Protein AF-A0A958STG5-F1 (afdb_monomer_lite)

Radius of gyration: 11.67 Å; chains: 1; bounding box: 26×23×28 Å

Sequence (73 aa):
NTKSIRIYGSVMEFNEVNAYGSSIFFVSNDHSGTIYIEDSTIRNNIGGSWYPVYPSISMHSDTPIEVVNSVIE

Secondary structure (DSSP, 8-state):
---EEEEES-EEES-B--SSS-SEE---TTS--EEEEES-EEE--B-----SSSTTEE--TTS-EEEES-EE-

Structure (mmCIF, N/CA/C/O backbone):
data_AF-A0A958STG5-F1
#
_entry.id   AF-A0A958STG5-F1
#
loop_
_atom_site.group_PDB
_atom_site.id
_atom_site.type_symbol
_atom_site.label_atom_id
_atom_site.label_alt_id
_atom_site.label_comp_id
_atom_site.label_asym_id
_atom_site.label_entity_id
_atom_site.label_seq_id
_atom_site.pdbx_PDB_ins_code
_atom_site.Cartn_x
_atom_site.Cartn_y
_atom_site.Cartn_z
_atom_site.occupancy
_atom_site.B_iso_or_equiv
_atom_site.auth_seq_id
_atom_site.auth_comp_id
_atom_site.auth_asym_id
_atom_site.auth_atom_id
_atom_site.pdbx_PDB_mod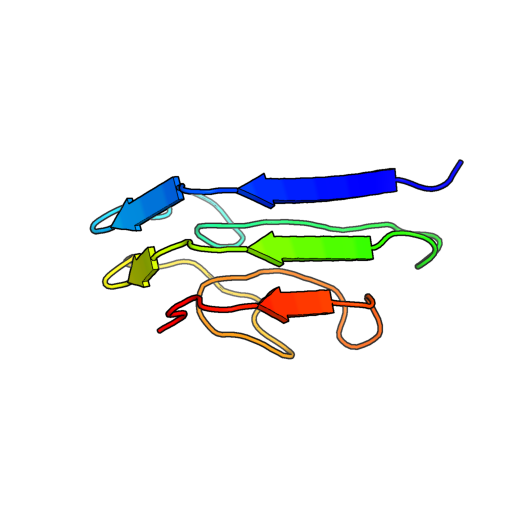el_num
ATOM 1 N N . ASN A 1 1 ? 13.740 -7.198 -12.381 1.00 65.88 1 ASN A N 1
ATOM 2 C CA . ASN A 1 1 ? 13.521 -7.836 -11.062 1.00 65.88 1 ASN A CA 1
ATOM 3 C C . ASN A 1 1 ? 12.174 -7.369 -10.547 1.00 65.88 1 ASN A C 1
ATOM 5 O O . ASN A 1 1 ? 12.120 -6.315 -9.934 1.00 65.88 1 ASN A O 1
ATOM 9 N N . THR A 1 2 ? 11.105 -8.116 -10.803 1.00 85.88 2 THR A N 1
ATOM 10 C CA . THR A 1 2 ? 9.754 -7.729 -10.373 1.00 85.88 2 THR A CA 1
ATOM 11 C C . THR A 1 2 ? 9.610 -7.847 -8.857 1.00 85.88 2 THR A C 1
ATOM 13 O O . THR A 1 2 ? 10.024 -8.846 -8.264 1.00 85.88 2 THR A O 1
ATOM 16 N N . LYS A 1 3 ? 9.050 -6.816 -8.219 1.00 89.88 3 LYS A N 1
ATOM 17 C CA . LYS A 1 3 ? 8.765 -6.783 -6.778 1.00 89.88 3 LYS A CA 1
ATOM 18 C C . LYS A 1 3 ? 7.260 -6.801 -6.562 1.00 89.88 3 LYS A C 1
ATOM 20 O O . LYS A 1 3 ? 6.535 -6.119 -7.269 1.00 89.88 3 LYS A O 1
ATOM 25 N N . SER A 1 4 ? 6.795 -7.559 -5.581 1.00 93.81 4 SER A N 1
ATOM 26 C CA . SER A 1 4 ? 5.379 -7.599 -5.220 1.00 93.81 4 SER A CA 1
ATOM 27 C C . SER A 1 4 ? 5.228 -7.549 -3.711 1.00 93.81 4 SER A C 1
ATOM 29 O O . SER A 1 4 ? 5.989 -8.229 -3.017 1.00 93.81 4 SER A O 1
ATOM 31 N N . ILE A 1 5 ? 4.224 -6.828 -3.224 1.00 95.81 5 ILE A N 1
ATOM 32 C CA . ILE A 1 5 ? 3.759 -6.940 -1.840 1.00 95.81 5 ILE A CA 1
ATOM 33 C C . ILE A 1 5 ? 2.425 -7.683 -1.820 1.00 95.81 5 ILE A C 1
ATOM 35 O O . ILE A 1 5 ? 1.572 -7.474 -2.683 1.00 95.81 5 ILE A O 1
ATOM 39 N N . ARG A 1 6 ? 2.269 -8.583 -0.848 1.00 97.94 6 ARG A N 1
ATOM 40 C CA . ARG A 1 6 ? 1.012 -9.279 -0.586 1.00 97.94 6 ARG A CA 1
ATOM 41 C C . ARG A 1 6 ? 0.665 -9.134 0.887 1.00 97.94 6 ARG A C 1
ATOM 43 O O . ARG A 1 6 ? 1.507 -9.435 1.731 1.00 97.94 6 ARG A O 1
ATOM 50 N N . ILE A 1 7 ? -0.537 -8.654 1.169 1.00 98.12 7 ILE A N 1
ATOM 51 C CA . ILE A 1 7 ? -1.036 -8.384 2.516 1.00 98.12 7 ILE A CA 1
ATOM 52 C C . ILE A 1 7 ? -2.300 -9.214 2.704 1.00 98.12 7 ILE A C 1
ATOM 54 O O . ILE A 1 7 ? -3.207 -9.147 1.881 1.00 98.12 7 ILE A O 1
ATOM 58 N N . TYR A 1 8 ? -2.336 -10.002 3.773 1.00 98.50 8 TYR A N 1
ATOM 59 C CA . TYR A 1 8 ? -3.426 -10.926 4.072 1.00 98.50 8 TYR A CA 1
ATOM 60 C C . 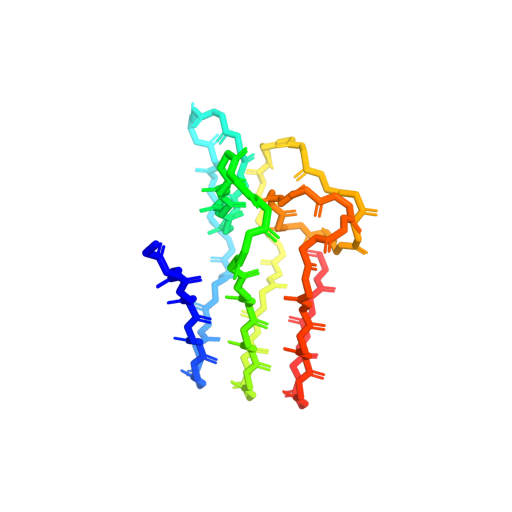TYR A 1 8 ? -3.875 -10.732 5.515 1.00 98.50 8 TYR A C 1
ATOM 62 O O . TYR A 1 8 ? -3.020 -10.638 6.401 1.00 98.50 8 TYR A O 1
ATOM 70 N N . GLY A 1 9 ? -5.186 -10.697 5.763 1.00 98.31 9 GLY A N 1
ATOM 71 C CA . GLY A 1 9 ? -5.745 -10.787 7.118 1.00 98.31 9 GLY A CA 1
ATOM 72 C C . GLY A 1 9 ? -5.251 -9.709 8.088 1.00 98.31 9 GLY A C 1
ATOM 73 O O . GLY A 1 9 ? -5.165 -9.963 9.289 1.00 98.31 9 GLY A O 1
ATOM 74 N N . SER A 1 10 ? -4.815 -8.553 7.581 1.00 98.25 10 SER A N 1
ATOM 75 C CA . SER A 1 10 ? -4.068 -7.568 8.364 1.00 98.25 10 SER A CA 1
ATOM 76 C C . SER A 1 10 ? -4.944 -6.389 8.761 1.00 98.25 10 SER A C 1
ATOM 78 O O . SER A 1 10 ? -5.771 -5.918 7.982 1.00 98.25 10 SER A O 1
ATOM 80 N N . VAL A 1 11 ? -4.721 -5.871 9.967 1.00 98.12 11 VAL A N 1
ATOM 81 C CA . VAL A 1 11 ? -5.390 -4.668 10.468 1.00 98.12 11 VAL A CA 1
ATOM 82 C C . VAL A 1 11 ? -4.352 -3.558 10.624 1.00 98.12 11 VAL A C 1
ATOM 84 O O . VAL A 1 11 ? -3.410 -3.688 11.402 1.00 98.12 11 VAL A O 1
ATOM 87 N N . MET A 1 12 ? -4.521 -2.475 9.866 1.00 97.38 12 MET A N 1
ATOM 88 C CA . MET A 1 12 ? -3.691 -1.269 9.899 1.00 97.38 12 MET A CA 1
ATOM 89 C C . MET A 1 12 ? -4.579 -0.070 10.221 1.00 97.38 12 MET A C 1
ATOM 91 O O . MET A 1 12 ? -5.077 0.619 9.326 1.00 97.38 12 MET A O 1
ATOM 95 N N . GLU A 1 13 ? -4.794 0.160 11.513 1.00 97.56 13 GLU A N 1
ATOM 96 C CA . GLU A 1 13 ? -5.635 1.249 12.000 1.00 97.56 13 GLU A CA 1
ATOM 97 C C . GLU A 1 13 ? -4.916 2.158 12.993 1.00 97.56 13 GLU A C 1
ATOM 99 O O . GLU A 1 13 ? -4.054 1.709 13.746 1.00 97.56 13 GLU A O 1
ATOM 104 N N . PHE A 1 14 ? -5.282 3.444 12.972 1.00 97.00 14 PHE A N 1
ATOM 105 C CA . PHE A 1 14 ? -4.798 4.467 13.907 1.00 97.00 14 PHE A CA 1
ATOM 106 C C . PHE A 1 14 ? -3.275 4.685 13.898 1.00 97.00 14 PHE A C 1
ATOM 108 O O . PHE A 1 14 ? -2.700 5.083 14.911 1.00 97.00 14 PHE A O 1
ATOM 115 N N . ASN A 1 15 ? -2.611 4.457 12.760 1.00 94.56 15 ASN A N 1
ATOM 116 C CA . ASN A 1 15 ? -1.199 4.807 12.605 1.00 94.56 15 ASN A CA 1
ATOM 117 C C . ASN A 1 15 ? -1.049 6.287 12.244 1.00 94.56 15 ASN A C 1
ATOM 119 O O . ASN A 1 15 ? -1.810 6.804 11.429 1.00 94.56 15 ASN A O 1
ATOM 123 N N . GLU A 1 16 ? -0.026 6.946 12.787 1.00 95.69 16 GLU A N 1
ATOM 124 C CA . GLU A 1 16 ? 0.395 8.284 12.363 1.00 95.69 16 GLU A CA 1
ATOM 125 C C . GLU A 1 16 ? 1.662 8.179 11.507 1.00 95.69 16 GLU A C 1
ATOM 127 O O . GLU A 1 16 ? 2.704 7.676 11.944 1.00 95.69 16 GLU A O 1
ATOM 132 N N . VAL A 1 17 ? 1.571 8.634 10.259 1.00 92.94 17 VAL A N 1
ATOM 133 C CA . VAL A 1 17 ? 2.700 8.627 9.328 1.00 92.94 17 VAL A CA 1
ATOM 134 C C . VAL A 1 17 ? 3.662 9.750 9.703 1.00 92.94 17 VAL A C 1
ATOM 136 O O . VAL A 1 17 ? 3.387 10.927 9.486 1.00 92.94 17 VAL A O 1
ATOM 139 N N . ASN A 1 18 ? 4.824 9.374 10.235 1.00 90.81 18 ASN A N 1
ATOM 140 C CA . ASN A 1 18 ? 5.815 10.327 10.739 1.00 90.81 18 ASN A CA 1
ATOM 141 C C . ASN A 1 18 ? 6.688 10.954 9.640 1.00 90.81 18 ASN A C 1
ATOM 143 O O . ASN A 1 18 ? 7.207 12.054 9.818 1.00 90.81 18 ASN A O 1
ATOM 147 N N . ALA A 1 19 ? 6.895 10.261 8.517 1.00 87.38 19 ALA A N 1
ATOM 148 C CA . ALA A 1 19 ? 7.740 10.759 7.436 1.00 87.38 19 ALA A CA 1
ATOM 149 C C . ALA A 1 19 ? 7.413 10.085 6.105 1.00 87.38 19 ALA A C 1
ATOM 151 O O . ALA A 1 19 ? 7.669 8.894 5.949 1.00 87.38 19 ALA A O 1
ATOM 152 N N . TYR A 1 20 ? 6.967 10.902 5.144 1.00 86.19 20 TYR A N 1
ATOM 153 C CA . TYR A 1 20 ? 6.676 10.534 3.754 1.00 86.19 20 TYR A CA 1
ATOM 154 C C . TYR A 1 20 ? 5.641 9.414 3.592 1.00 86.19 20 TYR A C 1
ATOM 156 O O . TYR A 1 20 ? 5.420 8.582 4.465 1.00 86.19 20 TYR A O 1
ATOM 164 N N . GLY A 1 21 ? 5.018 9.360 2.421 1.00 89.88 21 GLY A N 1
ATOM 165 C CA . GLY A 1 21 ? 4.233 8.197 2.052 1.00 89.88 21 GLY A CA 1
ATOM 166 C C . GLY A 1 21 ? 2.957 8.026 2.861 1.00 89.88 21 GLY A C 1
ATOM 167 O O . GLY A 1 21 ? 2.302 9.003 3.189 1.00 89.88 21 GLY A O 1
ATOM 168 N N . SER A 1 22 ? 2.601 6.787 3.180 1.00 94.19 22 SER A N 1
ATOM 169 C CA . SER A 1 22 ? 1.298 6.417 3.744 1.00 94.19 22 SER A CA 1
ATOM 170 C C . SER A 1 22 ? 1.409 5.178 4.626 1.00 94.19 22 SER A C 1
ATOM 172 O O . SER A 1 22 ? 2.511 4.657 4.790 1.00 94.19 22 SER A O 1
ATOM 174 N N . SER A 1 23 ? 0.294 4.650 5.149 1.00 94.00 23 SER A N 1
ATOM 175 C CA . SER A 1 23 ? 0.328 3.368 5.874 1.00 94.00 23 SER A CA 1
ATOM 176 C C . SER A 1 23 ? 0.866 2.216 5.012 1.00 94.00 23 SER A C 1
ATOM 178 O O . SER A 1 23 ? 1.500 1.309 5.545 1.00 94.00 23 SER A O 1
ATOM 180 N N . ILE A 1 24 ? 0.722 2.292 3.682 1.00 95.38 24 ILE A N 1
ATOM 181 C CA . ILE A 1 24 ? 1.473 1.470 2.724 1.00 95.38 24 ILE A CA 1
ATOM 182 C C . ILE A 1 24 ? 2.250 2.371 1.758 1.00 95.38 24 ILE A C 1
ATOM 184 O O . ILE A 1 24 ? 1.673 3.256 1.134 1.00 95.38 24 ILE A O 1
ATOM 188 N N . PHE A 1 25 ? 3.546 2.105 1.565 1.00 94.88 25 PHE A N 1
ATOM 189 C CA . PHE A 1 25 ? 4.371 2.756 0.542 1.00 94.88 25 PHE A CA 1
ATOM 190 C C . PHE A 1 25 ? 5.038 1.723 -0.367 1.00 94.88 25 PHE A C 1
ATOM 192 O O . PHE A 1 25 ? 5.841 0.906 0.087 1.00 94.88 25 PHE A O 1
ATOM 199 N N . PHE A 1 26 ? 4.725 1.770 -1.661 1.00 95.44 26 PHE A N 1
ATOM 200 C CA . PHE A 1 26 ? 5.249 0.857 -2.669 1.00 95.44 26 PHE A CA 1
ATOM 201 C C . PHE A 1 26 ? 5.612 1.599 -3.959 1.00 95.44 26 PHE A C 1
ATOM 203 O O . PHE A 1 26 ? 4.749 2.088 -4.682 1.00 95.44 26 PHE A O 1
ATOM 210 N N . VAL A 1 27 ? 6.903 1.631 -4.287 1.00 93.88 27 VAL A N 1
ATOM 211 C CA . VAL A 1 27 ? 7.423 2.256 -5.509 1.00 93.88 27 VAL A CA 1
ATOM 212 C C . VAL A 1 27 ? 8.373 1.290 -6.211 1.00 93.88 27 VAL A C 1
ATOM 214 O O . VAL A 1 27 ? 9.246 0.687 -5.587 1.00 93.88 27 VAL A O 1
ATOM 217 N N . SER A 1 28 ? 8.204 1.156 -7.524 1.00 93.12 28 SER A N 1
ATOM 218 C CA . SER A 1 28 ? 9.088 0.413 -8.420 1.00 93.12 28 SER A CA 1
ATOM 219 C C . SER A 1 28 ? 9.437 1.340 -9.581 1.00 93.12 28 SER A C 1
ATOM 221 O O . SER A 1 28 ? 8.569 1.704 -10.364 1.00 93.12 28 SER A O 1
ATOM 223 N N . ASN A 1 29 ? 10.712 1.730 -9.681 1.00 92.12 29 ASN A N 1
ATOM 224 C CA . ASN A 1 29 ? 11.172 2.693 -10.694 1.00 92.12 29 ASN A CA 1
ATOM 225 C C . ASN A 1 29 ? 11.053 2.167 -12.132 1.00 92.12 29 ASN A C 1
ATOM 227 O O . ASN A 1 29 ? 11.088 2.952 -13.072 1.00 92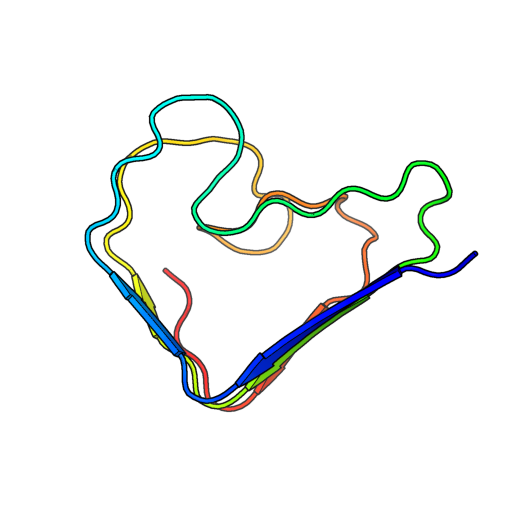.12 29 ASN A O 1
ATOM 231 N N . ASP A 1 30 ? 10.964 0.848 -12.307 1.00 93.75 30 ASP A N 1
ATOM 232 C CA . ASP A 1 30 ? 10.711 0.204 -13.597 1.00 93.75 30 ASP A CA 1
ATOM 233 C C . ASP A 1 30 ? 9.230 -0.163 -13.798 1.00 93.75 30 ASP A C 1
ATOM 235 O O . ASP A 1 30 ? 8.907 -0.836 -14.774 1.00 93.75 30 ASP A O 1
ATOM 239 N N . HIS A 1 31 ? 8.345 0.268 -12.886 1.00 93.81 31 HIS A N 1
ATOM 240 C CA . HIS A 1 31 ? 6.888 0.093 -12.933 1.00 93.81 31 HIS A CA 1
ATOM 241 C C . HIS A 1 31 ? 6.440 -1.371 -13.117 1.00 93.81 31 HIS A C 1
ATOM 243 O O . HIS A 1 31 ? 5.342 -1.656 -13.586 1.00 93.81 31 HIS A O 1
ATOM 249 N N . SER A 1 32 ? 7.293 -2.330 -12.743 1.00 91.00 32 SER A N 1
ATOM 250 C CA . SER A 1 32 ? 7.096 -3.752 -13.043 1.00 91.00 32 SER A CA 1
ATOM 251 C C . SER A 1 32 ? 6.444 -4.550 -11.908 1.00 91.00 32 SER A C 1
ATOM 253 O O . SER A 1 32 ? 6.263 -5.760 -12.048 1.00 91.00 32 SER A O 1
ATOM 255 N N . GLY A 1 33 ? 6.144 -3.909 -10.772 1.00 95.12 33 GLY A N 1
ATOM 256 C CA . GLY A 1 33 ? 5.688 -4.547 -9.534 1.00 95.12 33 GLY A CA 1
ATOM 257 C C . GLY A 1 33 ? 4.190 -4.447 -9.243 1.00 95.12 33 GLY A C 1
ATOM 258 O O . GLY A 1 33 ? 3.502 -3.633 -9.842 1.00 95.12 33 GLY A O 1
ATOM 259 N N . THR A 1 34 ? 3.691 -5.259 -8.304 1.00 96.88 34 THR A N 1
ATOM 260 C CA . THR A 1 34 ? 2.249 -5.365 -8.000 1.00 96.88 34 THR A CA 1
ATOM 261 C C . THR A 1 34 ? 1.936 -5.339 -6.503 1.00 96.88 34 THR A C 1
ATOM 263 O O . THR A 1 34 ? 2.759 -5.728 -5.667 1.00 96.88 34 THR A O 1
ATOM 266 N N . ILE A 1 35 ? 0.712 -4.935 -6.170 1.00 98.19 35 ILE A N 1
ATOM 267 C CA . ILE A 1 35 ? 0.156 -4.946 -4.813 1.00 98.19 35 ILE A CA 1
ATOM 268 C C . ILE A 1 35 ? -1.049 -5.895 -4.789 1.00 98.19 35 ILE A C 1
ATOM 270 O O . ILE A 1 35 ? -1.906 -5.831 -5.663 1.00 98.19 35 ILE A O 1
ATOM 274 N N . TYR A 1 36 ? -1.122 -6.775 -3.795 1.00 98.56 36 TYR A N 1
ATOM 275 C CA . TYR A 1 36 ? -2.289 -7.630 -3.560 1.00 98.56 36 TYR A CA 1
ATOM 276 C C . TYR A 1 36 ? -2.695 -7.542 -2.087 1.00 98.56 36 TYR A C 1
ATOM 278 O O . TYR A 1 36 ? -1.850 -7.744 -1.210 1.00 98.56 36 TYR A O 1
ATOM 286 N N . ILE A 1 37 ? -3.957 -7.215 -1.816 1.00 98.56 37 ILE A N 1
ATOM 287 C CA . ILE A 1 37 ? -4.497 -7.044 -0.462 1.00 98.56 37 ILE A CA 1
ATOM 288 C C . ILE A 1 37 ? -5.767 -7.879 -0.334 1.00 98.56 37 ILE A C 1
ATOM 290 O O . ILE A 1 37 ? -6.711 -7.691 -1.097 1.00 98.56 37 ILE A O 1
ATOM 294 N N . GLU A 1 38 ? -5.797 -8.779 0.641 1.00 98.81 38 GLU A N 1
ATOM 295 C CA . GLU A 1 38 ? -6.925 -9.675 0.885 1.00 98.81 38 GLU A CA 1
ATOM 296 C C . GLU A 1 38 ? -7.306 -9.706 2.369 1.00 98.81 38 GLU A C 1
ATOM 298 O O . GLU A 1 38 ? -6.437 -9.668 3.250 1.00 98.81 38 GLU A O 1
ATOM 303 N N . ASP A 1 39 ? -8.613 -9.749 2.637 1.00 98.75 39 ASP A N 1
ATOM 304 C CA . ASP A 1 39 ? -9.217 -9.867 3.970 1.00 98.75 39 ASP A CA 1
ATOM 305 C C . ASP A 1 39 ? -8.624 -8.895 5.014 1.00 98.75 39 ASP A C 1
ATOM 307 O O . ASP A 1 39 ? -8.398 -9.249 6.171 1.00 98.75 39 ASP A O 1
ATOM 311 N N . SER A 1 40 ? -8.305 -7.665 4.604 1.00 98.69 40 SER A N 1
ATOM 312 C CA . SER A 1 40 ? -7.574 -6.692 5.422 1.00 98.69 40 SER A CA 1
ATOM 313 C C . SER A 1 40 ? -8.390 -5.426 5.694 1.00 98.69 40 SER A C 1
ATOM 315 O O . SER A 1 40 ? -9.291 -5.054 4.946 1.00 98.69 40 SER A O 1
ATOM 317 N N . THR A 1 41 ? -8.079 -4.734 6.787 1.00 98.56 41 THR A N 1
ATOM 318 C CA . THR A 1 41 ? -8.706 -3.456 7.158 1.00 98.56 41 THR A CA 1
ATOM 319 C C . THR A 1 41 ? -7.633 -2.390 7.313 1.00 98.56 41 THR A C 1
ATOM 321 O O . THR A 1 41 ? -6.771 -2.502 8.182 1.00 98.56 41 THR A O 1
ATOM 324 N N . ILE A 1 42 ? -7.692 -1.350 6.485 1.00 97.88 42 ILE A N 1
ATOM 325 C CA . ILE A 1 42 ? -6.783 -0.204 6.499 1.00 97.88 42 ILE A CA 1
ATOM 326 C C . ILE A 1 42 ? -7.641 1.044 6.658 1.00 97.88 42 ILE A C 1
ATOM 328 O O . ILE A 1 42 ? -8.359 1.422 5.736 1.00 97.88 42 ILE A O 1
ATOM 332 N N . ARG A 1 43 ? -7.602 1.660 7.839 1.00 97.19 43 ARG A N 1
ATOM 333 C CA . ARG A 1 43 ? -8.499 2.775 8.156 1.00 97.19 43 ARG A CA 1
ATOM 334 C C . ARG A 1 43 ? -7.967 3.706 9.218 1.00 97.19 43 ARG A C 1
ATOM 336 O O . ARG A 1 43 ? -7.152 3.303 10.040 1.00 97.19 43 ARG A O 1
ATOM 343 N N . ASN A 1 44 ? -8.503 4.921 9.271 1.00 96.56 44 ASN A N 1
ATOM 344 C CA . ASN A 1 44 ? -8.208 5.886 10.335 1.00 96.56 44 ASN A CA 1
ATOM 345 C C . ASN A 1 44 ? -6.699 6.128 10.532 1.00 96.56 44 ASN A C 1
ATOM 347 O O . ASN A 1 44 ? -6.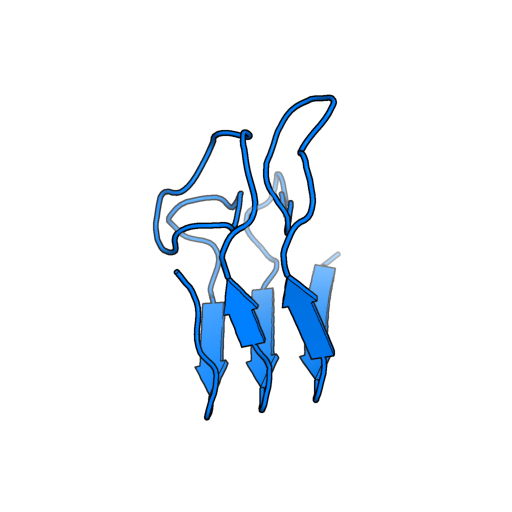258 6.403 11.647 1.00 96.56 44 ASN A O 1
ATOM 351 N N . ASN A 1 45 ? -5.898 5.986 9.473 1.00 94.88 45 ASN A N 1
ATOM 352 C CA . ASN A 1 45 ? -4.484 6.335 9.507 1.00 94.88 45 ASN A CA 1
ATOM 353 C C . ASN A 1 45 ? -4.356 7.841 9.253 1.00 94.88 45 ASN A C 1
ATOM 355 O O . ASN A 1 45 ? -5.027 8.393 8.382 1.00 94.88 45 ASN A O 1
ATOM 359 N N . ILE A 1 46 ? -3.528 8.511 10.047 1.00 93.31 46 ILE A N 1
ATOM 360 C CA . ILE A 1 46 ? -3.377 9.962 10.037 1.00 93.31 46 ILE A CA 1
ATOM 361 C C . ILE A 1 46 ? -2.078 10.330 9.331 1.00 93.31 46 ILE A C 1
ATOM 363 O O . ILE A 1 46 ? -1.013 9.763 9.582 1.00 93.31 46 ILE A O 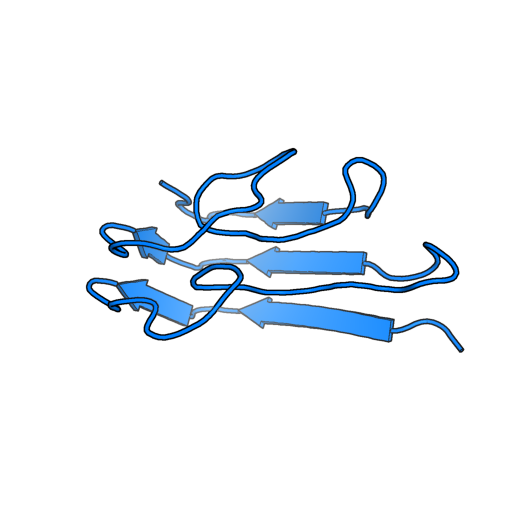1
ATOM 367 N N . GLY A 1 47 ? -2.175 11.345 8.478 1.00 90.00 47 GLY A N 1
ATOM 368 C CA . GLY A 1 47 ? -1.037 11.900 7.773 1.00 90.00 47 GLY A CA 1
ATOM 369 C C . GLY A 1 47 ? -0.649 11.099 6.538 1.00 90.00 47 GLY A C 1
ATOM 370 O O . GLY A 1 47 ? -1.383 10.250 6.027 1.00 90.00 47 GLY A O 1
ATOM 371 N N . GLY A 1 48 ? 0.528 11.433 6.026 1.00 88.31 48 GLY A N 1
ATOM 372 C CA . GLY A 1 48 ? 1.002 10.889 4.774 1.00 88.31 48 GLY A CA 1
ATOM 373 C C . GLY A 1 48 ? 0.402 11.549 3.531 1.00 88.31 48 GLY A C 1
ATOM 374 O O . GLY A 1 48 ? -0.561 12.315 3.578 1.00 88.31 48 GLY A O 1
ATOM 375 N N . SER A 1 49 ? 1.023 11.274 2.396 1.00 88.88 49 SER A N 1
ATOM 376 C CA . SER A 1 49 ? 0.625 11.729 1.077 1.00 88.88 49 SER A CA 1
ATOM 377 C C . SER A 1 49 ? 1.179 10.783 0.014 1.00 88.88 49 SER A C 1
ATOM 379 O O . SER A 1 49 ? 2.094 10.010 0.269 1.00 88.88 49 SER A O 1
ATOM 381 N N . TRP A 1 50 ? 0.642 10.922 -1.194 1.00 85.62 50 TRP A N 1
ATOM 382 C CA . TRP A 1 50 ? 0.766 10.041 -2.354 1.00 85.62 50 TRP A CA 1
ATOM 383 C C . TRP A 1 50 ? -0.270 8.908 -2.335 1.00 85.62 50 TRP A C 1
ATOM 385 O O . TRP A 1 50 ? -0.124 7.941 -1.612 1.00 85.62 50 TRP A O 1
ATOM 395 N N . TYR A 1 51 ? -1.358 9.100 -3.101 1.00 85.12 51 TYR A N 1
ATOM 396 C CA . TYR A 1 51 ? -2.574 8.261 -3.129 1.00 85.12 51 TYR A CA 1
ATOM 397 C C . TYR A 1 51 ? -3.273 8.292 -4.503 1.00 85.12 51 TYR A C 1
ATOM 399 O O . TYR A 1 51 ? -4.406 8.760 -4.613 1.00 85.12 51 TYR A O 1
ATOM 407 N N . PRO A 1 52 ? -2.624 7.883 -5.603 1.00 88.19 52 PRO A N 1
ATOM 408 C CA . PRO A 1 52 ? -3.229 8.036 -6.927 1.00 88.19 52 PRO A CA 1
ATOM 409 C C . PRO A 1 52 ? -4.408 7.095 -7.200 1.00 88.19 52 PRO A C 1
ATOM 411 O O . PRO A 1 52 ? -5.151 7.345 -8.145 1.00 88.19 52 PRO A O 1
ATOM 414 N N . VAL A 1 53 ? -4.562 6.017 -6.421 1.00 95.25 53 VAL A N 1
ATOM 415 C CA . VAL A 1 53 ? -5.590 4.987 -6.657 1.00 95.25 53 VAL A CA 1
ATOM 416 C C . VAL A 1 53 ? -6.411 4.698 -5.400 1.00 95.25 53 VAL A C 1
ATOM 418 O O . VAL A 1 53 ? -7.634 4.758 -5.456 1.00 95.25 53 VAL A O 1
ATOM 421 N N . TYR A 1 54 ? -5.756 4.428 -4.267 1.00 95.69 54 TYR A N 1
ATOM 422 C CA . TYR A 1 54 ? -6.420 4.138 -2.994 1.00 95.69 54 TYR A CA 1
ATOM 423 C C . TYR A 1 54 ? -5.962 5.108 -1.902 1.00 95.69 54 TYR A C 1
ATOM 425 O O . TYR A 1 54 ? -4.778 5.467 -1.880 1.00 95.69 54 TYR A O 1
ATOM 433 N N . PRO A 1 55 ? -6.857 5.510 -0.976 1.00 94.69 55 PRO A N 1
ATOM 434 C CA . PRO A 1 55 ? -6.430 6.200 0.232 1.00 94.69 55 PRO A CA 1
ATOM 435 C C . PRO A 1 55 ? -5.495 5.291 1.031 1.00 94.69 55 PRO A C 1
ATOM 437 O O . PRO A 1 55 ? -5.471 4.075 0.842 1.00 94.69 55 PRO A O 1
ATOM 440 N N . SER A 1 56 ? -4.682 5.872 1.908 1.00 95.12 56 SER A N 1
ATOM 441 C CA . SER A 1 56 ? -3.744 5.119 2.750 1.00 95.12 56 SER A CA 1
ATOM 442 C C . SER A 1 56 ? -2.660 4.287 1.993 1.00 95.12 56 SER A C 1
ATOM 444 O O . SER A 1 56 ? -1.777 3.720 2.635 1.00 95.12 56 SER A O 1
ATOM 446 N N . ILE A 1 57 ? -2.587 4.332 0.646 1.00 96.50 57 ILE A N 1
ATOM 447 C CA . ILE A 1 57 ? -1.543 3.685 -0.179 1.00 96.50 57 ILE A CA 1
ATOM 448 C C . ILE A 1 57 ? -0.794 4.646 -1.128 1.00 96.50 57 ILE A C 1
ATOM 450 O O . ILE A 1 57 ? -1.328 5.106 -2.138 1.00 96.50 57 ILE A O 1
ATOM 454 N N . SER A 1 58 ? 0.507 4.810 -0.888 1.00 96.38 58 SER A N 1
ATOM 455 C CA . SER A 1 58 ? 1.467 5.433 -1.805 1.00 96.38 58 SER A CA 1
ATOM 456 C C . SER A 1 58 ? 1.990 4.467 -2.849 1.00 96.38 58 SER A C 1
ATOM 458 O O . SER A 1 58 ? 2.753 3.558 -2.533 1.00 96.38 58 SER A O 1
ATOM 460 N N . MET A 1 59 ? 1.627 4.706 -4.108 1.00 96.38 59 MET A N 1
ATOM 461 C CA . MET A 1 59 ? 2.016 3.897 -5.269 1.00 96.38 59 MET A CA 1
ATOM 462 C C . MET A 1 59 ? 2.100 4.739 -6.543 1.00 96.38 59 MET A C 1
ATOM 464 O O . MET A 1 59 ? 1.595 5.854 -6.560 1.00 96.38 59 MET A O 1
ATOM 468 N N . HIS A 1 60 ? 2.712 4.250 -7.625 1.00 96.62 60 HIS A N 1
ATOM 469 C CA . HIS A 1 60 ? 2.479 4.863 -8.939 1.00 96.62 60 HIS A CA 1
ATOM 470 C C . HIS A 1 60 ? 1.043 4.586 -9.401 1.00 96.62 60 HIS A C 1
ATOM 472 O O . HIS A 1 60 ? 0.454 3.577 -9.028 1.00 96.62 60 HIS A O 1
ATOM 478 N N . SER A 1 61 ? 0.468 5.479 -10.209 1.00 96.81 61 SER A N 1
ATOM 479 C CA . SER A 1 61 ? -0.913 5.347 -10.698 1.00 96.81 61 SER A CA 1
ATOM 480 C C . SER A 1 61 ? -1.132 4.132 -11.601 1.00 96.81 61 SER A C 1
ATOM 482 O O . SER A 1 61 ? -2.263 3.697 -11.776 1.00 96.81 61 SER A O 1
ATOM 484 N N . ASP A 1 62 ? -0.061 3.622 -12.203 1.00 96.94 62 ASP A N 1
ATOM 485 C CA . ASP A 1 62 ? -0.050 2.467 -13.098 1.00 96.94 62 ASP A CA 1
ATOM 486 C C . ASP A 1 62 ? 0.433 1.179 -12.417 1.00 96.94 62 ASP A C 1
ATOM 488 O O . ASP A 1 62 ? 0.449 0.134 -13.063 1.00 96.94 62 ASP A O 1
ATOM 492 N N . THR A 1 63 ? 0.781 1.217 -11.124 1.00 96.88 63 THR A N 1
ATOM 493 C CA . THR A 1 63 ? 1.068 0.001 -10.357 1.00 96.88 63 THR A CA 1
ATOM 494 C C . THR A 1 63 ? -0.202 -0.859 -10.299 1.00 96.88 63 THR A C 1
ATOM 496 O O . THR A 1 63 ? -1.208 -0.411 -9.744 1.00 96.88 63 THR A O 1
ATOM 499 N N . PRO A 1 64 ? -0.192 -2.107 -10.799 1.00 97.31 64 PRO A N 1
ATOM 500 C CA . PRO A 1 64 ? -1.330 -3.000 -10.645 1.00 97.31 64 PRO A CA 1
ATOM 501 C C . PRO A 1 64 ? -1.582 -3.303 -9.167 1.00 97.31 64 PRO A C 1
ATOM 503 O O . PRO A 1 64 ? -0.673 -3.715 -8.436 1.00 97.31 64 PRO A O 1
ATOM 506 N N . ILE A 1 65 ? -2.826 -3.114 -8.742 1.00 97.94 65 ILE A N 1
ATOM 507 C CA . ILE A 1 65 ? -3.289 -3.394 -7.389 1.00 97.94 65 ILE A CA 1
ATOM 508 C C . ILE A 1 65 ? -4.602 -4.170 -7.444 1.00 97.94 65 ILE A C 1
ATOM 510 O O . ILE A 1 65 ? -5.511 -3.819 -8.192 1.00 97.94 65 ILE A O 1
ATOM 514 N N . GLU A 1 66 ? -4.688 -5.224 -6.643 1.00 98.38 66 GLU A N 1
ATOM 515 C CA . GLU A 1 66 ? -5.904 -6.007 -6.455 1.00 98.38 66 GLU A CA 1
ATOM 516 C C . GLU A 1 66 ? -6.276 -6.013 -4.971 1.00 98.38 66 GLU A C 1
ATOM 518 O O . GLU A 1 66 ? -5.424 -6.237 -4.105 1.00 98.38 66 GLU A O 1
ATOM 523 N N . VAL A 1 67 ? -7.547 -5.718 -4.690 1.00 98.12 67 VAL A N 1
ATOM 524 C CA . VAL A 1 67 ? -8.100 -5.612 -3.338 1.00 98.12 67 VAL A CA 1
ATOM 525 C C . VAL A 1 67 ? -9.313 -6.529 -3.241 1.00 98.12 67 VAL A C 1
ATOM 527 O O . VAL A 1 67 ? -10.309 -6.322 -3.933 1.00 98.12 67 VAL A O 1
ATOM 530 N N . VAL A 1 68 ? -9.233 -7.534 -2.374 1.00 98.69 68 VAL A N 1
ATOM 531 C CA . VAL A 1 68 ? -10.255 -8.569 -2.186 1.00 98.69 68 VAL A CA 1
ATOM 532 C C . VAL A 1 68 ? -10.738 -8.527 -0.739 1.00 98.69 68 VAL A C 1
ATOM 534 O O . VAL A 1 68 ? -9.926 -8.503 0.183 1.00 98.69 68 VAL A O 1
ATOM 537 N N . ASN A 1 69 ? -12.057 -8.486 -0.524 1.00 98.56 69 ASN A N 1
ATOM 538 C CA . ASN A 1 69 ? -12.685 -8.541 0.808 1.00 98.56 69 ASN A CA 1
ATOM 539 C C . ASN A 1 69 ? -12.058 -7.604 1.863 1.00 98.56 69 ASN A C 1
ATOM 541 O O . ASN A 1 69 ? -11.970 -7.944 3.040 1.00 98.56 69 ASN A O 1
ATOM 545 N N . SER A 1 70 ? -11.589 -6.429 1.442 1.00 98.50 70 SER A N 1
ATOM 546 C CA . SER A 1 70 ? -10.828 -5.519 2.298 1.00 98.50 70 SER A CA 1
ATOM 547 C C . SER A 1 70 ? -11.465 -4.137 2.348 1.00 98.50 70 SER A C 1
ATOM 549 O O . SER A 1 70 ? -12.109 -3.702 1.393 1.00 98.50 70 SER A O 1
ATOM 551 N N . VAL A 1 71 ? -11.256 -3.435 3.459 1.00 97.88 71 VAL A N 1
ATOM 552 C CA . VAL A 1 71 ? -11.666 -2.037 3.642 1.00 97.88 71 VAL A CA 1
ATOM 553 C C . VAL A 1 71 ? -10.426 -1.159 3.574 1.00 97.88 71 VAL A C 1
ATOM 555 O O . VAL A 1 71 ? -9.454 -1.424 4.282 1.00 97.88 71 VAL A O 1
ATOM 558 N N . ILE A 1 72 ? -10.465 -0.130 2.726 1.00 96.69 72 ILE A N 1
ATOM 559 C CA . ILE A 1 72 ? -9.399 0.865 2.586 1.00 96.69 72 ILE A CA 1
ATOM 560 C C . ILE A 1 72 ? -10.045 2.253 2.570 1.00 96.69 72 ILE A C 1
ATOM 562 O O . ILE A 1 72 ? -10.779 2.572 1.632 1.00 96.69 72 ILE A O 1
ATOM 566 N N . GLU A 1 73 ? -9.778 3.048 3.608 1.00 91.62 73 GLU A N 1
ATOM 567 C CA . GLU A 1 73 ? -10.290 4.416 3.800 1.00 91.62 73 GLU A CA 1
ATOM 568 C C . GLU 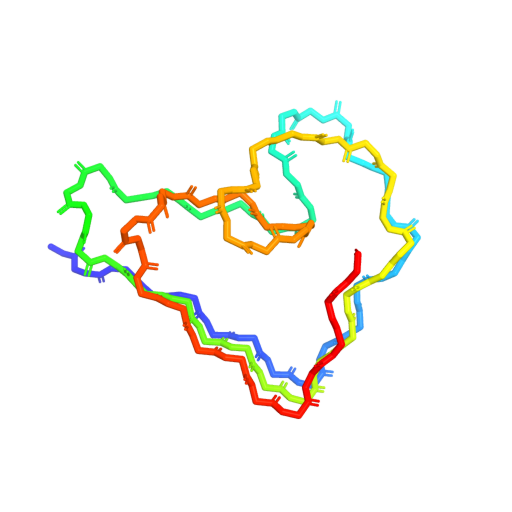A 1 73 ? -9.207 5.425 4.216 1.00 91.62 73 GLU A C 1
ATOM 570 O O . GLU A 1 73 ? -8.151 5.021 4.772 1.00 91.62 73 GLU A O 1
#

Foldseek 3Di:
DEDEDEAELEEAADAEDPDEAFLAEDEDPVLRYAYEYENYEHDHYHDHDAALDFPRGHYPVSHHYYYYNYHGD

pLDDT: mean 94.53, std 4.98, range [65.88, 98.81]